Protein AF-A0AAV3WPM7-F1 (afdb_monomer)

Structure (mmCIF, N/CA/C/O backbone):
data_AF-A0AAV3WPM7-F1
#
_entry.id   AF-A0AAV3WPM7-F1
#
loop_
_atom_site.group_PDB
_atom_site.id
_atom_site.type_symbol
_atom_site.label_atom_id
_atom_site.label_alt_id
_atom_site.label_comp_id
_atom_site.label_asym_id
_atom_site.label_entity_id
_atom_site.label_seq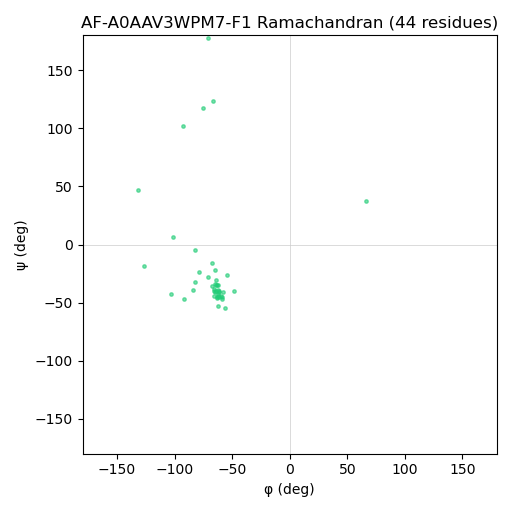_id
_atom_site.pdbx_PDB_ins_code
_atom_site.Cartn_x
_atom_site.Cartn_y
_atom_site.Cartn_z
_atom_site.occupancy
_atom_site.B_iso_or_equiv
_atom_site.auth_seq_id
_atom_site.auth_comp_id
_atom_site.auth_asym_id
_atom_site.auth_atom_id
_atom_site.pdbx_PDB_model_num
ATOM 1 N N . MET A 1 1 ? 12.631 -17.661 1.170 1.00 54.81 1 MET A N 1
ATOM 2 C CA . MET A 1 1 ? 12.525 -16.892 -0.090 1.00 54.81 1 MET A CA 1
ATOM 3 C C . MET A 1 1 ? 12.250 -15.444 0.274 1.00 54.81 1 MET A C 1
ATOM 5 O O . MET A 1 1 ? 11.330 -15.201 1.044 1.00 54.81 1 MET A O 1
ATOM 9 N N . GLY A 1 2 ? 13.112 -14.518 -0.155 1.00 71.00 2 GLY A N 1
ATOM 10 C CA . GLY A 1 2 ? 13.076 -13.116 0.269 1.00 71.00 2 GLY A CA 1
ATOM 11 C C . GLY A 1 2 ? 11.942 -12.345 -0.401 1.00 71.00 2 GLY A C 1
ATOM 12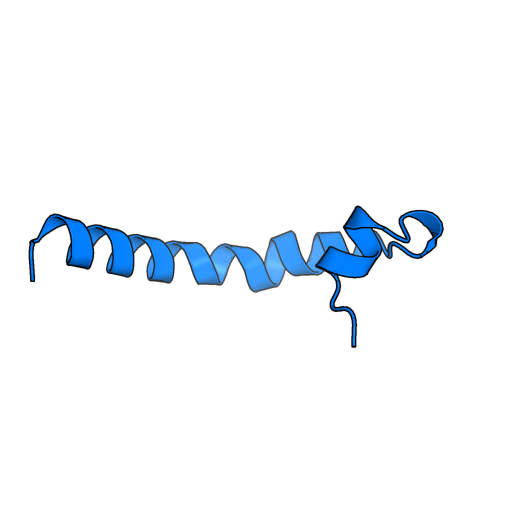 O O . GLY A 1 2 ? 11.921 -12.219 -1.620 1.00 71.00 2 GLY A O 1
ATOM 13 N N . GLY A 1 3 ? 10.992 -11.844 0.390 1.00 86.12 3 GLY A N 1
ATOM 14 C CA . GLY A 1 3 ? 9.939 -10.947 -0.094 1.00 86.12 3 GLY 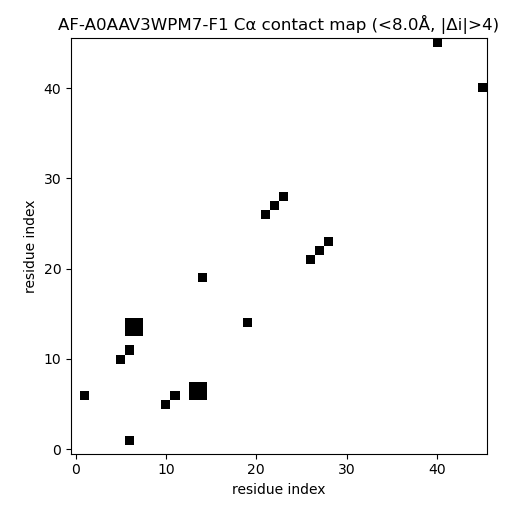A CA 1
ATOM 15 C C . GLY A 1 3 ? 10.471 -9.552 -0.441 1.00 86.12 3 GLY A C 1
ATOM 16 O O . GLY A 1 3 ? 11.643 -9.251 -0.216 1.00 86.12 3 GLY A O 1
ATOM 17 N N . MET A 1 4 ? 9.597 -8.670 -0.936 1.00 91.50 4 MET A N 1
ATOM 18 C CA . MET A 1 4 ? 9.955 -7.323 -1.412 1.00 91.50 4 MET A CA 1
ATOM 19 C C . MET A 1 4 ? 10.837 -6.528 -0.429 1.00 91.50 4 MET A C 1
ATOM 21 O O . MET A 1 4 ? 11.809 -5.909 -0.851 1.00 91.50 4 MET A O 1
ATOM 25 N N . ARG A 1 5 ? 10.577 -6.615 0.884 1.00 92.44 5 ARG A N 1
ATOM 26 C CA . ARG A 1 5 ? 11.415 -5.986 1.922 1.00 92.44 5 ARG A CA 1
ATOM 27 C C . ARG A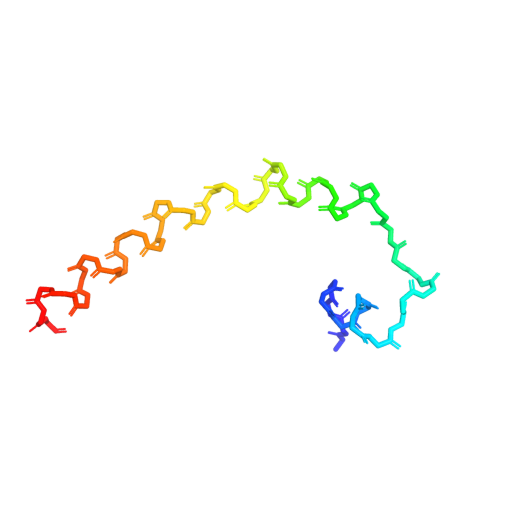 1 5 ? 12.873 -6.455 1.883 1.00 92.44 5 ARG A C 1
ATOM 29 O O . ARG A 1 5 ? 13.767 -5.638 2.055 1.00 92.44 5 ARG A O 1
ATOM 36 N N . ASN A 1 6 ? 13.124 -7.748 1.667 1.00 94.19 6 ASN A N 1
ATOM 37 C CA . ASN A 1 6 ? 14.485 -8.289 1.598 1.00 94.19 6 ASN A CA 1
ATOM 38 C C . ASN A 1 6 ? 15.262 -7.667 0.436 1.00 94.19 6 ASN A C 1
ATOM 40 O O . ASN A 1 6 ? 16.396 -7.233 0.615 1.00 94.19 6 ASN A O 1
ATOM 44 N N . VAL A 1 7 ? 14.607 -7.569 -0.722 1.00 92.69 7 VAL A N 1
ATOM 45 C CA . VAL A 1 7 ? 15.185 -6.964 -1.924 1.00 92.69 7 VAL A CA 1
ATOM 46 C C . VAL A 1 7 ? 15.487 -5.485 -1.685 1.00 92.69 7 VAL A C 1
ATOM 48 O O . VAL A 1 7 ? 16.596 -5.037 -1.952 1.00 92.69 7 VAL A O 1
ATOM 51 N N . VAL A 1 8 ? 14.546 -4.740 -1.096 1.00 91.62 8 VAL A N 1
ATOM 52 C CA . VAL A 1 8 ? 14.740 -3.317 -0.770 1.00 91.62 8 VAL A CA 1
ATOM 53 C C . VAL A 1 8 ? 15.897 -3.100 0.213 1.00 91.62 8 VAL A C 1
ATOM 55 O O . VAL A 1 8 ? 16.660 -2.154 0.047 1.00 91.62 8 VAL A O 1
ATOM 58 N N . SER A 1 9 ? 16.056 -3.961 1.223 1.00 93.62 9 SER A N 1
ATOM 59 C CA . SER A 1 9 ? 17.088 -3.791 2.257 1.00 93.62 9 SER A CA 1
ATOM 60 C C . SER A 1 9 ? 18.477 -4.301 1.862 1.00 93.62 9 SER A C 1
ATOM 62 O O . SER A 1 9 ? 19.470 -3.749 2.332 1.00 93.62 9 SER A O 1
ATOM 64 N N . HIS A 1 10 ? 18.571 -5.354 1.045 1.00 94.75 10 HIS A N 1
ATOM 65 C CA . HIS A 1 10 ? 19.829 -6.087 0.837 1.00 94.75 10 HIS A CA 1
ATOM 66 C C . HIS A 1 10 ? 20.241 -6.241 -0.632 1.00 94.75 10 HIS A C 1
ATOM 68 O O . HIS A 1 10 ? 21.414 -6.477 -0.908 1.00 94.75 10 HIS A O 1
ATOM 74 N N . GLU A 1 11 ? 19.320 -6.064 -1.579 1.00 92.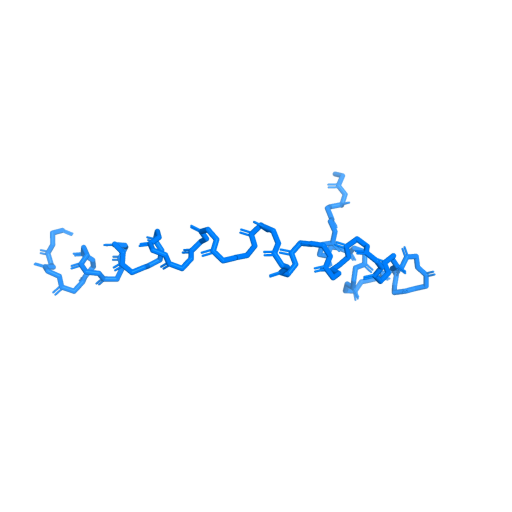81 11 GLU A N 1
ATOM 75 C CA . GLU A 1 11 ? 19.551 -6.252 -3.017 1.00 92.81 11 GLU A CA 1
ATOM 76 C C . GLU A 1 11 ? 19.015 -5.041 -3.800 1.00 92.81 11 GLU A C 1
ATOM 78 O O . GLU A 1 11 ? 18.302 -5.185 -4.791 1.00 92.81 11 GLU A O 1
ATOM 83 N N . TYR A 1 12 ? 19.335 -3.825 -3.334 1.00 88.19 12 TYR A N 1
ATOM 84 C CA . TYR A 1 12 ? 18.722 -2.563 -3.787 1.00 88.19 12 TYR A CA 1
ATOM 85 C C . TYR A 1 12 ? 18.779 -2.334 -5.310 1.00 88.19 12 TYR A C 1
ATOM 87 O O . TYR A 1 12 ? 17.914 -1.666 -5.870 1.00 88.19 12 TYR A O 1
ATOM 95 N N . PHE A 1 13 ? 19.760 -2.925 -5.997 1.00 92.75 13 PHE A N 1
ATOM 96 C CA . PHE A 1 13 ? 19.897 -2.890 -7.457 1.00 92.75 13 PHE A CA 1
ATOM 97 C C . PHE A 1 13 ? 18.788 -3.651 -8.206 1.00 92.75 13 PHE A C 1
ATOM 99 O O . PHE A 1 13 ? 18.615 -3.449 -9.404 1.00 92.75 13 PHE A O 1
ATOM 106 N N . GLN A 1 14 ? 18.024 -4.506 -7.522 1.00 93.44 14 GLN A N 1
ATOM 107 C CA . GLN A 1 14 ? 16.893 -5.258 -8.080 1.00 93.44 14 GLN A CA 1
ATOM 108 C C . GLN A 1 14 ? 15.533 -4.644 -7.709 1.00 93.44 14 GLN A C 1
ATOM 110 O O . GLN A 1 14 ? 14.486 -5.234 -7.985 1.00 93.44 14 GLN A O 1
ATOM 115 N N . VAL A 1 15 ? 15.513 -3.475 -7.060 1.00 93.94 15 VAL A N 1
ATOM 116 C CA . VAL A 1 15 ? 14.262 -2.832 -6.648 1.00 93.94 15 VAL A CA 1
ATOM 117 C C . VAL A 1 15 ? 13.469 -2.382 -7.870 1.00 93.94 15 VAL A C 1
ATOM 119 O O . VAL A 1 15 ? 13.925 -1.581 -8.683 1.00 93.94 15 VAL A O 1
ATOM 122 N N . ASN A 1 16 ? 12.227 -2.854 -7.959 1.00 95.31 16 ASN A N 1
ATOM 123 C CA . ASN A 1 16 ? 11.261 -2.367 -8.933 1.00 95.31 16 ASN A CA 1
ATOM 124 C C . ASN A 1 16 ? 10.428 -1.236 -8.311 1.00 95.31 16 ASN A C 1
ATOM 126 O O . ASN A 1 16 ? 9.507 -1.492 -7.534 1.00 95.31 16 ASN A O 1
ATOM 130 N N . LEU A 1 17 ? 10.748 0.014 -8.660 1.00 96.25 17 LEU A N 1
ATOM 131 C CA . LEU A 1 17 ? 10.083 1.197 -8.103 1.00 96.25 17 LEU A CA 1
ATOM 132 C C . LEU A 1 17 ? 8.588 1.268 -8.437 1.00 96.25 17 LEU A C 1
ATOM 134 O O . LEU A 1 17 ? 7.807 1.688 -7.591 1.00 96.25 17 LEU A O 1
ATOM 138 N N . SER A 1 18 ? 8.168 0.818 -9.622 1.00 97.75 18 SER A N 1
ATOM 139 C CA . SER A 1 18 ? 6.748 0.785 -9.992 1.00 97.75 18 SER A CA 1
ATOM 140 C C . SER A 1 18 ? 5.956 -0.169 -9.101 1.00 97.75 18 SER A C 1
ATOM 142 O O . SER A 1 18 ? 4.865 0.175 -8.661 1.00 97.75 18 SER A O 1
ATOM 144 N N . ARG A 1 19 ? 6.527 -1.336 -8.771 1.00 95.94 19 ARG A N 1
ATOM 145 C CA . ARG A 1 19 ? 5.918 -2.279 -7.823 1.00 95.94 19 ARG A CA 1
ATOM 146 C C . ARG A 1 19 ? 5.853 -1.696 -6.413 1.00 95.94 19 ARG A C 1
ATOM 148 O O . ARG A 1 19 ? 4.822 -1.817 -5.767 1.00 95.94 19 ARG A O 1
ATOM 155 N N . VAL A 1 20 ? 6.926 -1.055 -5.945 1.00 96.38 20 VAL A N 1
ATOM 156 C CA . VAL A 1 20 ? 6.926 -0.392 -4.629 1.00 96.38 20 VAL A CA 1
ATOM 157 C C . VAL A 1 20 ? 5.838 0.678 -4.572 1.00 96.38 20 VAL A C 1
ATOM 159 O O . VAL A 1 20 ? 5.082 0.729 -3.608 1.00 96.38 20 VAL A O 1
ATOM 162 N N . TRP A 1 21 ? 5.724 1.498 -5.619 1.00 97.75 21 TRP A N 1
ATOM 163 C CA . TRP A 1 21 ? 4.692 2.524 -5.702 1.00 97.75 21 TRP A CA 1
ATOM 164 C C . TRP A 1 21 ? 3.284 1.930 -5.700 1.00 97.75 21 TRP A C 1
ATOM 166 O O . TRP A 1 21 ? 2.424 2.415 -4.972 1.00 97.75 21 TRP A O 1
ATOM 176 N N . GLN A 1 22 ? 3.068 0.841 -6.440 1.00 98.06 22 GLN A N 1
ATOM 177 C CA . GLN A 1 22 ? 1.797 0.128 -6.436 1.00 98.06 22 GLN A CA 1
ATOM 178 C C . GLN A 1 22 ? 1.433 -0.375 -5.034 1.00 98.06 22 GLN A C 1
ATOM 180 O O . GLN A 1 22 ? 0.332 -0.113 -4.571 1.00 98.06 22 GLN A O 1
ATOM 185 N N . THR A 1 23 ? 2.366 -0.996 -4.307 1.00 96.44 23 THR A N 1
ATOM 186 C CA . THR A 1 23 ? 2.098 -1.442 -2.930 1.00 96.44 23 THR A CA 1
ATOM 187 C C . THR A 1 23 ? 1.771 -0.283 -1.992 1.00 96.44 23 THR A C 1
ATOM 189 O O . THR A 1 23 ? 0.926 -0.424 -1.112 1.00 96.44 23 THR A O 1
ATOM 192 N N . ILE A 1 24 ? 2.390 0.884 -2.181 1.00 97.00 24 ILE A N 1
ATOM 193 C CA . ILE A 1 24 ? 2.066 2.078 -1.388 1.00 97.00 24 ILE A CA 1
ATOM 194 C C . ILE A 1 24 ? 0.638 2.567 -1.663 1.00 97.00 24 ILE A C 1
ATOM 196 O O . ILE A 1 24 ? -0.022 3.030 -0.737 1.00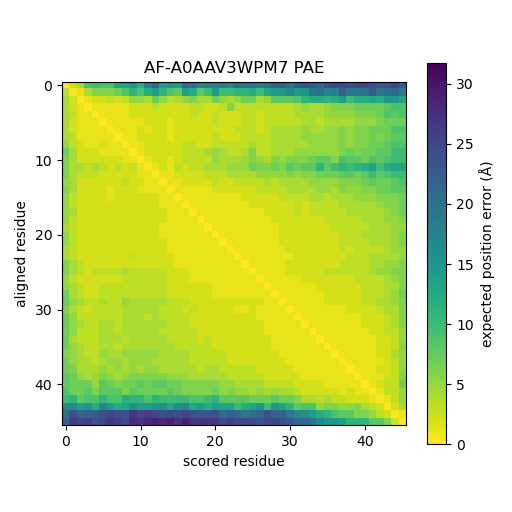 97.00 24 ILE A O 1
ATOM 200 N N . GLN A 1 25 ? 0.174 2.509 -2.912 1.00 98.12 25 GLN A N 1
ATOM 201 C CA . GLN A 1 25 ? -1.142 3.025 -3.300 1.00 98.12 25 GLN A CA 1
ATOM 202 C C . GLN A 1 25 ? -2.274 2.021 -3.057 1.00 98.12 25 GLN A C 1
ATOM 204 O O . GLN A 1 25 ? -3.347 2.420 -2.616 1.00 98.12 25 GLN A O 1
ATOM 209 N N . ASP A 1 26 ? -2.031 0.738 -3.315 1.00 97.56 26 ASP A N 1
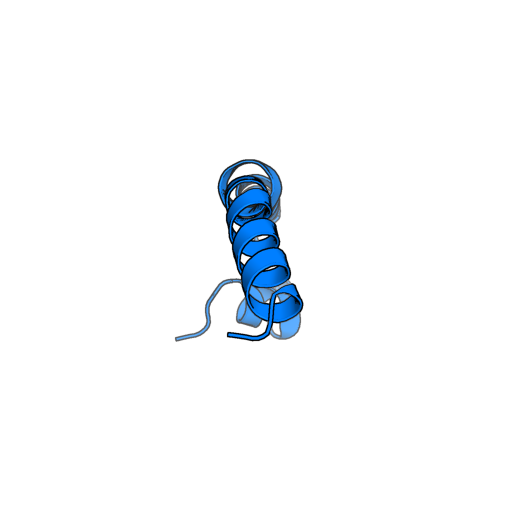ATOM 210 C CA . ASP A 1 26 ? -3.093 -0.266 -3.396 1.00 97.56 26 ASP A CA 1
ATOM 211 C C . ASP A 1 26 ? -3.153 -1.135 -2.130 1.00 97.56 26 ASP A C 1
ATOM 213 O O . ASP A 1 26 ? -4.233 -1.390 -1.599 1.00 97.56 26 ASP A O 1
ATOM 217 N N . ASP A 1 27 ? -1.997 -1.564 -1.609 1.00 95.81 27 ASP A N 1
ATOM 218 C CA . ASP A 1 27 ? -1.937 -2.525 -0.500 1.00 95.81 27 ASP A CA 1
ATOM 219 C C . ASP A 1 27 ? -1.881 -1.823 0.868 1.00 95.81 27 ASP A C 1
ATOM 221 O O . ASP A 1 27 ? -2.617 -2.171 1.795 1.00 95.81 27 ASP A O 1
ATOM 225 N N . LEU A 1 28 ? -1.013 -0.813 1.004 1.00 96.94 28 LEU A N 1
ATOM 226 C CA . LEU A 1 28 ? -0.734 -0.142 2.276 1.00 96.94 28 LEU A CA 1
ATOM 227 C C . LEU A 1 28 ? -1.964 0.550 2.897 1.00 96.94 28 LEU A C 1
ATOM 229 O O . LEU A 1 28 ? -2.140 0.414 4.110 1.00 96.94 28 LEU A O 1
ATOM 233 N N . PRO A 1 29 ? -2.849 1.247 2.148 1.00 98.12 29 PRO A N 1
ATOM 234 C CA . PRO A 1 29 ? -3.985 1.942 2.757 1.00 98.12 29 PRO A CA 1
ATOM 235 C C . PRO A 1 29 ? -4.979 1.002 3.441 1.00 98.12 29 PRO A C 1
ATOM 237 O O . PRO A 1 29 ? -5.579 1.376 4.446 1.00 98.12 29 PRO A O 1
ATOM 240 N N . SER A 1 30 ? -5.114 -0.234 2.948 1.00 96.94 30 SER A N 1
ATOM 241 C CA . SER A 1 30 ? -6.005 -1.240 3.541 1.00 96.94 30 SER A CA 1
ATOM 242 C C . SER A 1 30 ? -5.586 -1.665 4.954 1.00 96.94 30 SER A C 1
ATOM 244 O O . SER A 1 30 ? -6.421 -2.134 5.729 1.00 96.94 30 SER A O 1
ATOM 246 N N . LEU A 1 31 ? -4.309 -1.475 5.310 1.00 97.38 31 LEU A N 1
ATOM 247 C CA . LEU A 1 31 ? -3.771 -1.804 6.628 1.00 97.38 31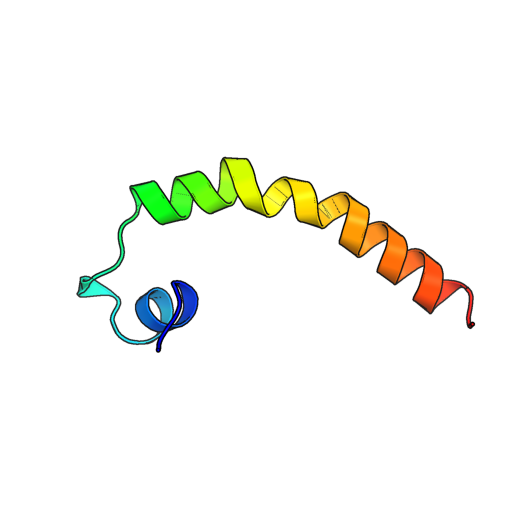 LEU A CA 1
ATOM 248 C C . LEU A 1 31 ? -4.108 -0.747 7.681 1.00 97.38 31 LEU A C 1
ATOM 250 O O . LEU A 1 31 ? -4.135 -1.071 8.862 1.00 97.38 31 LEU A O 1
ATOM 254 N N . VAL A 1 32 ? -4.385 0.500 7.286 1.00 97.38 32 VAL A N 1
ATOM 255 C CA . VAL A 1 32 ? -4.690 1.589 8.229 1.00 97.38 32 VAL A CA 1
ATOM 256 C C . VAL A 1 32 ? -5.867 1.250 9.156 1.00 97.38 32 VAL A C 1
ATOM 258 O O . VAL A 1 32 ? -5.655 1.289 10.367 1.00 97.38 32 VAL A O 1
ATOM 261 N N . PRO A 1 33 ? -7.063 0.868 8.658 1.00 97.75 33 PRO A N 1
ATOM 262 C CA . PRO A 1 33 ? -8.179 0.528 9.542 1.00 97.75 33 PRO A CA 1
ATOM 263 C C . PRO A 1 33 ? -7.902 -0.709 10.409 1.00 97.75 33 PRO A C 1
ATOM 265 O O . PRO A 1 33 ? -8.282 -0.729 11.573 1.00 97.75 33 PRO A O 1
ATOM 268 N N . GLN A 1 34 ? -7.180 -1.706 9.885 1.00 97.56 34 GLN A N 1
ATOM 269 C CA . GLN A 1 34 ? -6.809 -2.908 10.647 1.00 97.56 34 GLN A CA 1
ATOM 270 C C . GLN A 1 34 ? -5.874 -2.566 11.815 1.00 97.56 34 GLN A C 1
ATOM 272 O O . GLN A 1 34 ? -6.024 -3.076 12.919 1.00 97.56 34 G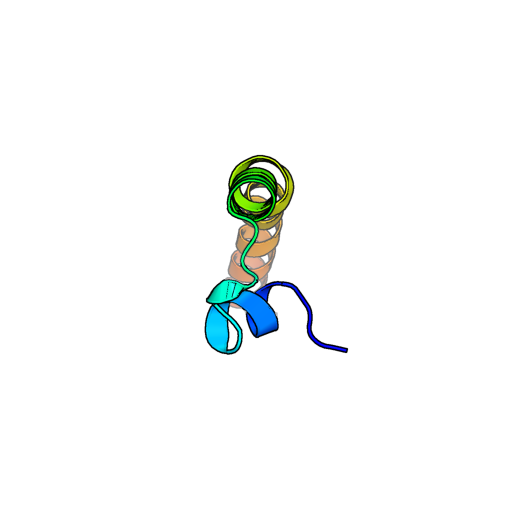LN A O 1
ATOM 277 N N . LEU A 1 35 ? -4.909 -1.671 11.588 1.00 97.75 35 LEU A N 1
ATOM 278 C CA . LEU A 1 35 ? -4.011 -1.201 12.641 1.00 97.75 35 LEU A CA 1
ATOM 279 C C . LEU A 1 35 ? -4.753 -0.357 13.681 1.00 97.75 35 LEU A C 1
ATOM 281 O O . LEU A 1 35 ? -4.421 -0.436 14.859 1.00 97.75 35 LEU A O 1
ATOM 285 N N . GLN A 1 36 ? -5.749 0.432 13.271 1.00 97.75 36 GLN A N 1
ATOM 286 C CA . GLN A 1 36 ? -6.593 1.187 14.201 1.00 97.75 36 GLN A CA 1
ATOM 287 C C . GLN A 1 36 ? -7.393 0.255 15.117 1.00 97.75 36 GLN A C 1
ATOM 289 O O . GLN A 1 36 ? -7.375 0.455 16.325 1.00 97.75 36 GLN A O 1
ATOM 294 N N . GLU A 1 37 ? -7.997 -0.800 14.570 1.00 97.12 37 GLU A N 1
ATOM 295 C CA . GLU A 1 37 ? -8.722 -1.815 15.346 1.00 97.12 37 GLU A CA 1
ATOM 296 C C . GLU A 1 37 ? -7.818 -2.510 16.375 1.00 97.12 37 GLU A C 1
ATOM 298 O O . GLU A 1 37 ? -8.185 -2.655 17.543 1.00 97.12 37 GLU A O 1
ATOM 303 N N . VAL A 1 38 ? -6.597 -2.882 15.976 1.00 97.25 38 VAL A N 1
ATOM 304 C CA . VAL A 1 38 ? -5.612 -3.452 16.908 1.00 97.25 38 VAL A CA 1
ATOM 305 C C . VAL A 1 38 ? -5.270 -2.452 18.014 1.00 97.25 38 VAL A C 1
ATOM 307 O O . VAL A 1 38 ? -5.268 -2.817 19.183 1.00 97.25 38 VAL A O 1
ATOM 310 N N . LEU A 1 39 ? -5.023 -1.182 17.681 1.00 96.94 39 LEU A N 1
ATOM 311 C CA . LEU A 1 39 ? -4.711 -0.157 18.683 1.00 96.94 39 LEU A CA 1
ATOM 312 C C . LEU A 1 39 ? -5.864 0.069 19.668 1.00 96.94 39 LEU A C 1
ATOM 314 O O . LEU A 1 39 ? -5.611 0.257 20.855 1.00 96.94 39 LEU A O 1
ATOM 318 N N . GLU A 1 40 ? -7.109 0.054 19.195 1.00 96.69 40 GLU A N 1
ATOM 319 C CA . GLU A 1 40 ? -8.301 0.169 20.042 1.00 96.69 40 GLU A CA 1
ATOM 320 C C . GLU A 1 40 ? -8.460 -1.043 20.969 1.00 96.69 40 GLU A C 1
ATOM 322 O O . GLU A 1 40 ? -8.778 -0.871 22.149 1.00 96.69 40 GLU A O 1
ATOM 327 N N . THR A 1 41 ? -8.174 -2.244 20.461 1.00 96.19 41 THR A N 1
ATOM 328 C CA . THR A 1 41 ? -8.195 -3.495 21.234 1.00 96.19 41 THR A CA 1
ATOM 329 C C . THR A 1 41 ? -7.158 -3.451 22.359 1.00 96.19 41 THR A C 1
ATOM 331 O O . THR A 1 41 ? -7.503 -3.587 23.530 1.00 96.19 41 THR A O 1
ATOM 334 N N . GLU A 1 42 ? -5.901 -3.147 22.028 1.00 94.69 42 GLU A N 1
ATOM 335 C CA . GLU A 1 42 ? -4.800 -3.080 22.999 1.00 94.69 42 GLU A CA 1
ATOM 336 C C . GLU A 1 42 ? -4.996 -1.944 24.022 1.00 94.69 42 GLU A C 1
ATOM 338 O O . GLU A 1 42 ? -4.632 -2.074 25.191 1.00 94.69 42 GLU A O 1
ATOM 343 N N . ALA A 1 43 ? -5.593 -0.818 23.611 1.00 89.56 43 ALA A N 1
ATOM 344 C CA . ALA A 1 43 ? -5.906 0.292 24.511 1.00 89.56 43 ALA A CA 1
ATOM 345 C C . ALA A 1 43 ? -7.052 -0.031 25.483 1.00 89.56 43 ALA A C 1
ATOM 347 O O . ALA A 1 43 ? -7.097 0.536 26.578 1.00 89.56 43 ALA A O 1
ATOM 348 N N . SER A 1 44 ? -7.966 -0.925 25.097 1.00 84.44 44 SER A N 1
ATOM 349 C CA . SER A 1 44 ? -9.119 -1.319 25.913 1.00 84.44 44 SER A CA 1
ATOM 350 C C . SER A 1 44 ? -8.785 -2.387 26.964 1.00 84.44 44 SER A C 1
ATOM 352 O O . SER A 1 44 ? -9.614 -2.646 27.834 1.00 84.44 44 SER A O 1
ATOM 354 N N . GLY A 1 45 ? -7.555 -2.917 26.969 1.00 66.06 45 GLY A N 1
ATOM 355 C CA . GLY A 1 45 ? -7.035 -3.772 28.039 1.00 66.06 45 GLY A CA 1
ATOM 356 C C . GLY A 1 45 ? -7.740 -5.123 28.170 1.00 66.06 45 GLY A C 1
ATOM 357 O O . GLY A 1 45 ? -7.946 -5.578 29.297 1.00 66.06 45 GLY A O 1
ATOM 358 N N . GLU A 1 46 ? -8.115 -5.736 27.045 1.00 53.19 46 GLU A N 1
ATOM 359 C CA . GLU A 1 46 ? -8.483 -7.160 26.981 1.00 53.19 46 GLU A CA 1
ATOM 360 C C . GLU A 1 46 ? -7.262 -8.053 26.728 1.00 53.19 46 GLU A C 1
ATOM 362 O O . GLU A 1 46 ? -6.398 -7.671 25.908 1.00 53.19 46 GLU A O 1
#

InterPro domains:
  IPR008201 Ribonuclease HepT-like [PF01934] (1-38)

Radius of gyration: 15.12 Å; Cα contacts (8 Å, |Δi|>4): 12; chains: 1; bounding box: 29×20×38 Å

Mean predicted aligned error: 4.61 Å

Foldseek 3Di:
DDDLVCCVPPVVVPHDVVVVVCCVPPVVVVCVVVVVVVVVVVVVPD

Sequence (46 aa):
MGGMRNVVSHEYFQVNLSRVWQTIQDDLPSLVPQLQEVLETEASGE

Organism: NCBI:txid2530354

pLDDT: mean 92.09, std 10.25, range [53.19, 98.12]

Solvent-accessible surface area (backbone atoms only — not comparable to full-atom values): 2838 Å² total; per-residue (Å²): 133,80,51,73,67,46,34,57,75,75,39,56,91,72,56,55,64,68,59,55,51,46,41,60,69,67,55,51,61,69,46,52,65,56,51,49,52,50,51,53,46,63,71,67,71,117

Secondary structure (DSSP, 8-state):
---HHHHHHH-GGG--HHHHHHIIIIIHHHHHHHHHHHHHHHHHT-